Protein AF-A0A2M8CEQ3-F1 (afdb_monomer_lite)

Radius of gyration: 18.95 Å; chains: 1; bounding box: 57×25×44 Å

Sequence (125 aa):
MKGIMPNRKALFDIGIAGPFIGLILTIPVIIIGLKLSEVAVISEIKGPVIPLGSSILFSLIEKIMFGHLSEGQDVILHPVAYAGWVGLFVTALNLLPIGQLDGGHVIYSLFGKNSKIAYYITLGL

pLDDT: mean 89.49, std 10.18, range [39.81, 98.5]

Organism: NCBI:txid1805029

InterPro domains:
  IPR008915 Peptidase M50 [PF02163] (6-113)
  IPR044838 Probable metalloprotease EGY1-like [PTHR31412] (1-117)

Foldseek 3Di:
DPPDPDQLVRLQVQLVVVLVVLLVVLLVLLLVFQVVKDKDQQVPDDDDDDDDDADPVSVVSNCVVPNDDDPRIDIGTHVSNVVSRVSVVVSVVLLQCEDPRSVVSNLCSVPPPVSVVSHCVSVVD

Secondary structure (DSSP, 8-state):
-------HHHHHHHHHHHHHHHHHHHHHHHHHHHHT-EEEEGGG--S---PPPPPHHHHHHHHHHH-SPPTTEEEE--HHHHHHHHHHHHHHHHTSSSTTSHHHHHHHHHHGGGGHHHHHHHHT-

Structure (mmCIF, N/CA/C/O backbone):
data_AF-A0A2M8CEQ3-F1
#
_entry.id   AF-A0A2M8CEQ3-F1
#
loop_
_atom_site.group_PDB
_atom_site.id
_atom_site.type_symbol
_atom_site.label_atom_id
_atom_site.label_alt_id
_atom_site.label_comp_id
_atom_site.label_asym_id
_atom_site.label_entity_id
_atom_site.label_seq_id
_atom_site.pdbx_PDB_ins_code
_atom_site.Cartn_x
_atom_site.Cartn_y
_atom_site.Cartn_z
_atom_site.occupancy
_atom_site.B_iso_or_equiv
_atom_site.auth_seq_id
_atom_site.auth_comp_id
_atom_site.auth_asym_id
_atom_site.auth_atom_id
_atom_site.pdbx_PDB_model_num
ATOM 1 N N . MET A 1 1 ? -31.369 14.054 14.312 1.00 42.47 1 MET A N 1
ATOM 2 C CA . MET A 1 1 ? -31.514 12.591 14.141 1.00 42.47 1 MET A CA 1
ATOM 3 C C . MET A 1 1 ? -30.379 11.926 14.912 1.00 42.47 1 MET A C 1
ATOM 5 O O . MET A 1 1 ? -29.231 12.138 14.548 1.00 42.47 1 MET A O 1
ATOM 9 N N . LYS A 1 2 ? -30.653 11.231 16.028 1.00 39.81 2 LYS A N 1
ATOM 10 C CA . LYS A 1 2 ? -29.625 10.425 16.715 1.00 39.81 2 LYS A CA 1
ATOM 11 C C . LYS A 1 2 ? -29.322 9.244 15.798 1.00 39.81 2 LYS A C 1
ATOM 13 O O . LYS A 1 2 ? -30.133 8.328 15.718 1.00 39.81 2 LYS A O 1
ATOM 18 N N . GLY A 1 3 ? -28.226 9.325 15.044 1.00 49.78 3 GLY A N 1
ATOM 19 C CA . GLY A 1 3 ? -27.757 8.199 14.245 1.00 49.78 3 GLY A CA 1
ATOM 20 C C . GLY A 1 3 ? -27.625 6.986 15.157 1.00 49.78 3 GLY A C 1
ATOM 21 O O . GLY A 1 3 ? -27.076 7.099 16.254 1.00 49.78 3 GLY A O 1
ATOM 22 N N . ILE A 1 4 ? -28.202 5.862 14.740 1.00 58.03 4 ILE A N 1
ATOM 23 C CA . ILE A 1 4 ? -28.022 4.571 15.400 1.00 58.03 4 ILE A CA 1
ATOM 24 C C . ILE A 1 4 ? -26.511 4.403 15.569 1.00 58.03 4 ILE A C 1
ATOM 26 O O . ILE A 1 4 ? -25.797 4.415 14.570 1.00 58.03 4 ILE A O 1
ATOM 30 N N . MET A 1 5 ? -26.021 4.330 16.812 1.00 56.53 5 MET A N 1
ATOM 31 C CA . MET A 1 5 ? -24.615 4.017 17.077 1.00 56.53 5 MET A CA 1
ATOM 32 C C . MET A 1 5 ? -24.299 2.737 16.299 1.00 56.53 5 MET A C 1
ATOM 34 O O . MET A 1 5 ? -24.921 1.711 16.600 1.00 56.53 5 MET A O 1
ATOM 38 N N . PRO A 1 6 ? -23.424 2.779 15.276 1.00 62.78 6 PRO A N 1
ATOM 39 C CA . PRO A 1 6 ? -23.159 1.607 14.466 1.00 62.78 6 PRO A CA 1
ATOM 40 C C . PRO A 1 6 ? -22.690 0.489 15.391 1.00 62.78 6 PRO A C 1
ATOM 42 O O . PRO A 1 6 ? -21.798 0.687 16.220 1.00 62.78 6 PRO A O 1
ATOM 45 N N . ASN A 1 7 ? -23.330 -0.678 15.302 1.00 81.31 7 ASN A N 1
ATOM 46 C CA . ASN A 1 7 ? -22.883 -1.843 16.056 1.00 81.31 7 ASN A CA 1
ATOM 47 C C . ASN A 1 7 ? -21.412 -2.119 15.692 1.00 81.31 7 ASN A C 1
ATOM 49 O O . ASN A 1 7 ? -20.994 -1.851 14.567 1.00 81.31 7 ASN A O 1
ATOM 53 N N . ARG A 1 8 ? -20.620 -2.675 16.615 1.00 82.81 8 ARG A N 1
ATOM 54 C CA . ARG A 1 8 ? -19.183 -2.940 16.407 1.00 82.81 8 ARG A CA 1
ATOM 55 C C . ARG A 1 8 ? -18.918 -3.708 15.109 1.00 82.81 8 ARG A C 1
ATOM 57 O O . ARG A 1 8 ? -17.943 -3.420 14.433 1.00 82.81 8 ARG A O 1
ATOM 64 N N . LYS A 1 9 ? -19.832 -4.602 14.721 1.00 86.75 9 LYS A N 1
ATOM 65 C CA . LYS A 1 9 ? -19.792 -5.298 13.429 1.00 86.75 9 LYS A CA 1
ATOM 66 C C . LYS A 1 9 ? -19.813 -4.340 12.228 1.00 86.75 9 LYS A C 1
ATOM 68 O O . LYS A 1 9 ? -18.969 -4.452 11.358 1.00 86.75 9 LYS A O 1
ATOM 73 N N . ALA A 1 10 ? -20.709 -3.356 12.220 1.00 86.06 10 ALA A N 1
ATOM 74 C CA . ALA A 1 10 ? -20.778 -2.376 11.139 1.00 86.06 10 ALA A CA 1
ATOM 75 C C . ALA A 1 10 ? -19.513 -1.501 11.070 1.00 86.06 10 ALA A C 1
ATOM 77 O O . ALA A 1 10 ? -19.050 -1.187 9.981 1.00 86.06 10 ALA A O 1
ATOM 78 N N . LEU A 1 11 ? -18.923 -1.138 12.218 1.00 85.44 11 LEU A N 1
ATOM 79 C CA . LEU A 1 11 ? -17.646 -0.408 12.250 1.00 85.44 11 LEU A CA 1
ATOM 80 C C . LEU A 1 11 ? -16.494 -1.233 11.667 1.00 85.44 11 LEU A C 1
ATOM 82 O O . LEU A 1 11 ? -15.658 -0.687 10.954 1.00 85.44 11 LEU A O 1
ATOM 86 N N . PHE A 1 12 ? -16.465 -2.535 11.953 1.00 90.69 12 PHE A N 1
ATOM 87 C CA . PHE A 1 12 ? -15.493 -3.457 11.372 1.00 90.69 12 PHE A CA 1
ATOM 88 C C . PHE A 1 12 ? 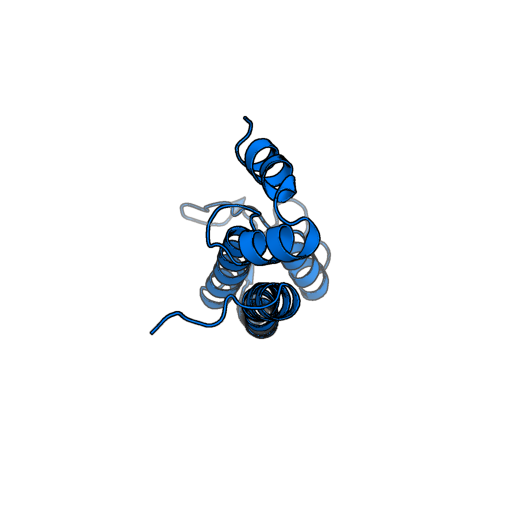-15.666 -3.570 9.854 1.00 90.69 12 PHE A C 1
ATOM 90 O O . PHE A 1 12 ? -14.698 -3.412 9.116 1.00 90.69 12 PHE A O 1
ATOM 97 N N . ASP A 1 13 ? -16.903 -3.783 9.395 1.00 90.25 13 ASP A N 1
ATOM 98 C CA . ASP A 1 13 ? -17.215 -3.957 7.974 1.00 90.25 13 ASP A CA 1
ATOM 99 C C . ASP A 1 13 ? -16.805 -2.716 7.164 1.00 90.25 13 ASP A C 1
ATOM 101 O O . ASP A 1 13 ? -16.138 -2.834 6.136 1.00 90.25 13 ASP A O 1
ATOM 105 N N . ILE A 1 14 ? -17.129 -1.517 7.662 1.00 87.56 14 ILE A N 1
ATOM 106 C CA . ILE A 1 14 ? -16.737 -0.247 7.032 1.00 87.56 14 ILE A CA 1
ATOM 107 C C . ILE A 1 14 ? -15.212 -0.069 7.071 1.00 87.56 14 ILE A C 1
ATOM 109 O O . ILE A 1 14 ? -14.617 0.274 6.052 1.00 87.56 14 ILE A O 1
ATOM 113 N N . GLY A 1 15 ? -14.577 -0.344 8.217 1.00 87.94 15 GLY A N 1
ATOM 114 C CA . GLY A 1 15 ? -13.132 -0.190 8.396 1.00 87.94 15 GLY A CA 1
ATOM 115 C C . GLY A 1 15 ? -12.283 -1.154 7.559 1.00 87.94 15 GLY A C 1
ATOM 116 O O . GLY A 1 15 ? -11.134 -0.853 7.266 1.00 87.94 15 GLY A O 1
ATOM 117 N N . ILE A 1 16 ? -12.811 -2.304 7.134 1.00 93.56 16 ILE A N 1
ATOM 118 C CA . ILE A 1 16 ? -12.081 -3.221 6.240 1.00 93.56 16 ILE A CA 1
ATOM 119 C C . ILE A 1 16 ? -12.404 -2.975 4.767 1.00 93.56 16 ILE A C 1
ATOM 121 O O . ILE A 1 16 ? -11.525 -3.145 3.920 1.00 93.56 16 ILE A O 1
ATOM 125 N N . ALA A 1 17 ? -13.631 -2.565 4.438 1.00 93.69 17 ALA A N 1
ATOM 126 C CA . ALA A 1 17 ? -14.058 -2.406 3.051 1.00 93.69 17 ALA A CA 1
ATOM 127 C C . ALA A 1 17 ? -13.169 -1.430 2.262 1.00 93.69 17 ALA A C 1
ATOM 129 O O . ALA A 1 17 ? -12.775 -1.748 1.139 1.00 93.69 17 ALA A O 1
ATOM 130 N N . GLY A 1 18 ? -12.814 -0.284 2.852 1.00 90.12 18 GLY A N 1
ATOM 131 C CA . GLY A 1 18 ? -11.959 0.725 2.216 1.00 90.12 18 GLY A CA 1
ATOM 132 C C . GLY A 1 18 ? -10.592 0.165 1.797 1.00 90.12 18 GLY A C 1
ATOM 133 O O . GLY A 1 18 ? -10.309 0.098 0.596 1.00 90.12 18 GLY A O 1
ATOM 134 N N . PRO A 1 19 ? -9.764 -0.309 2.748 1.00 94.62 19 PRO A N 1
ATOM 135 C CA . PRO A 1 19 ? -8.451 -0.873 2.448 1.00 94.62 19 PRO A CA 1
ATOM 136 C C . PRO A 1 19 ? -8.513 -2.085 1.517 1.00 94.62 19 PRO A C 1
ATOM 138 O O . PRO A 1 19 ? -7.662 -2.242 0.643 1.00 94.62 19 PRO A O 1
ATOM 141 N N . PHE A 1 20 ? -9.536 -2.930 1.659 1.00 95.50 20 PHE A N 1
ATOM 142 C CA . PHE A 1 20 ? -9.694 -4.117 0.825 1.00 95.50 20 PHE A CA 1
ATOM 143 C C . PHE A 1 20 ? -9.963 -3.766 -0.644 1.00 95.50 20 PHE A C 1
ATOM 145 O O . PHE A 1 20 ? -9.288 -4.280 -1.536 1.00 95.50 20 PHE A O 1
ATOM 152 N N . ILE A 1 21 ? -10.901 -2.849 -0.903 1.00 95.50 21 ILE A N 1
ATOM 153 C CA . ILE A 1 21 ? -11.177 -2.357 -2.261 1.00 95.50 21 ILE A CA 1
ATOM 154 C C . ILE A 1 21 ? -9.945 -1.635 -2.819 1.00 95.50 21 ILE A C 1
ATOM 156 O O . ILE A 1 21 ? -9.573 -1.860 -3.972 1.00 95.50 21 ILE A O 1
ATOM 160 N N . GLY A 1 22 ? -9.275 -0.827 -1.991 1.00 94.00 22 GLY A N 1
ATOM 161 C CA . GLY A 1 22 ? -8.025 -0.157 -2.345 1.00 94.00 22 GLY A CA 1
ATOM 162 C C . GLY A 1 22 ? -6.959 -1.139 -2.832 1.00 94.00 22 GLY A C 1
ATOM 163 O O . GLY A 1 22 ? -6.396 -0.941 -3.908 1.00 94.00 22 GLY A O 1
ATOM 164 N N . LEU A 1 23 ? -6.734 -2.240 -2.108 1.00 95.50 23 LEU A N 1
ATOM 165 C CA . LEU A 1 23 ? -5.786 -3.285 -2.510 1.00 95.50 23 LEU A CA 1
ATOM 166 C C . LEU A 1 23 ? -6.192 -3.980 -3.813 1.00 95.50 23 LEU A C 1
ATOM 168 O O . LEU A 1 23 ? -5.345 -4.148 -4.691 1.00 95.50 23 LEU A O 1
ATOM 172 N N . ILE A 1 24 ? -7.470 -4.344 -3.965 1.00 97.31 24 ILE A N 1
ATOM 173 C CA . ILE A 1 24 ? -7.978 -5.004 -5.179 1.00 97.31 24 ILE A CA 1
ATOM 174 C C . ILE A 1 24 ? -7.723 -4.157 -6.423 1.00 97.31 24 ILE A C 1
ATOM 176 O O . ILE A 1 24 ? -7.364 -4.704 -7.461 1.00 97.31 24 ILE A O 1
ATOM 180 N N . LEU A 1 25 ? -7.894 -2.838 -6.332 1.00 96.69 25 LEU A N 1
ATOM 181 C CA . LEU A 1 25 ? -7.650 -1.930 -7.454 1.00 96.69 25 LEU A CA 1
ATOM 182 C C . LEU A 1 25 ? -6.160 -1.640 -7.648 1.00 96.69 25 LEU A C 1
ATOM 184 O O . LEU A 1 25 ? -5.687 -1.532 -8.778 1.00 96.69 25 LEU A O 1
ATOM 188 N N . THR A 1 26 ? -5.407 -1.550 -6.555 1.00 97.19 26 THR A N 1
ATOM 189 C CA . THR A 1 26 ? -3.984 -1.208 -6.591 1.00 97.19 26 THR A CA 1
ATOM 190 C C . THR A 1 26 ? -3.136 -2.324 -7.199 1.00 97.19 26 THR A C 1
ATOM 192 O O . THR A 1 26 ? -2.219 -2.037 -7.965 1.00 97.19 26 THR A O 1
ATOM 195 N N . ILE A 1 27 ? -3.441 -3.595 -6.921 1.00 97.88 27 ILE A N 1
ATOM 196 C CA . ILE A 1 27 ? -2.653 -4.732 -7.425 1.00 97.88 27 ILE A CA 1
ATOM 197 C C . ILE A 1 27 ? -2.593 -4.758 -8.969 1.00 97.88 27 ILE A C 1
ATOM 199 O O . ILE A 1 27 ? -1.485 -4.778 -9.509 1.00 97.88 27 ILE A O 1
ATOM 203 N N . PRO A 1 28 ? -3.715 -4.696 -9.716 1.00 98.12 28 PRO A N 1
ATOM 204 C CA . PRO A 1 28 ? -3.687 -4.593 -11.173 1.00 98.12 28 PRO A CA 1
ATOM 205 C C . PRO A 1 28 ? -2.932 -3.365 -11.681 1.00 98.12 28 PRO A C 1
ATOM 207 O O . PRO A 1 28 ? -2.197 -3.476 -12.658 1.00 98.12 28 PRO A O 1
ATOM 210 N N . VAL A 1 29 ? -3.073 -2.212 -11.017 1.00 98.38 29 VAL A N 1
ATOM 211 C CA . VAL A 1 29 ? -2.362 -0.978 -11.391 1.00 98.38 29 VAL A CA 1
ATO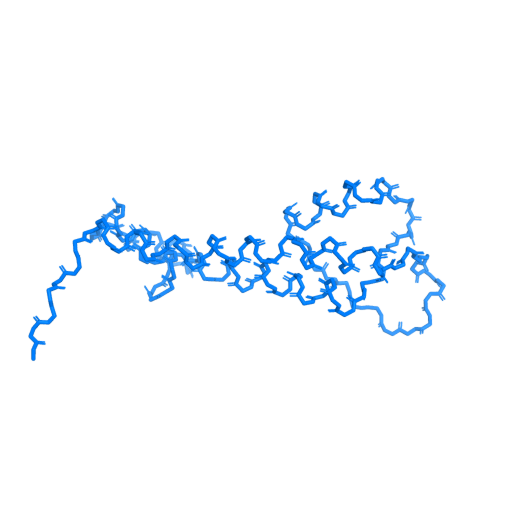M 212 C C . VAL A 1 29 ? -0.852 -1.159 -11.256 1.00 98.38 29 VAL A C 1
ATOM 214 O O . VAL A 1 29 ? -0.121 -0.790 -12.171 1.00 98.38 29 VAL A O 1
ATOM 217 N N . ILE A 1 30 ? -0.382 -1.791 -10.177 1.00 98.12 30 ILE A N 1
ATOM 218 C CA . ILE A 1 30 ? 1.036 -2.133 -10.006 1.00 98.12 30 ILE A CA 1
ATOM 219 C C . ILE A 1 30 ? 1.488 -3.075 -11.115 1.00 98.12 30 ILE A C 1
ATOM 221 O O . ILE A 1 30 ? 2.497 -2.805 -11.750 1.00 98.12 30 ILE A O 1
ATOM 225 N N . ILE A 1 31 ? 0.746 -4.151 -11.390 1.00 98.38 31 ILE A N 1
ATOM 226 C CA . ILE A 1 31 ? 1.131 -5.129 -12.418 1.00 98.38 31 ILE A CA 1
ATOM 227 C C . ILE A 1 31 ? 1.227 -4.463 -13.795 1.00 98.38 31 ILE A C 1
ATOM 229 O O . ILE A 1 31 ? 2.209 -4.660 -14.507 1.00 98.38 31 ILE A O 1
ATOM 233 N N . ILE A 1 32 ? 0.226 -3.668 -14.179 1.00 98.50 32 ILE A N 1
ATOM 234 C CA . ILE A 1 32 ? 0.228 -2.936 -15.452 1.00 98.50 32 ILE A CA 1
ATOM 235 C C . ILE A 1 32 ? 1.379 -1.934 -15.475 1.00 98.50 32 ILE A C 1
ATOM 237 O O . ILE A 1 32 ? 2.109 -1.866 -16.456 1.00 98.50 32 ILE A O 1
ATOM 241 N N . GLY A 1 33 ? 1.566 -1.187 -14.390 1.00 98.00 33 GLY A N 1
ATOM 242 C CA . GLY A 1 33 ? 2.638 -0.217 -14.266 1.00 98.00 33 GLY A CA 1
ATOM 243 C C . GLY A 1 33 ? 4.013 -0.850 -14.413 1.00 98.00 33 GLY A C 1
ATOM 244 O O . GLY A 1 33 ? 4.809 -0.363 -15.201 1.00 98.00 33 GLY A O 1
ATOM 245 N N . LEU A 1 34 ? 4.272 -1.949 -13.707 1.00 97.56 34 LEU A N 1
ATOM 246 C CA . LEU A 1 34 ? 5.542 -2.662 -13.772 1.00 97.56 34 LEU A CA 1
ATOM 247 C C . LEU A 1 34 ? 5.776 -3.273 -15.157 1.00 97.56 34 LEU A C 1
ATOM 249 O O . LEU A 1 34 ? 6.906 -3.279 -15.614 1.00 97.56 34 LEU A O 1
ATOM 253 N N . LYS A 1 35 ? 4.735 -3.717 -15.876 1.00 97.62 35 LYS A N 1
ATOM 254 C CA . LYS A 1 35 ? 4.884 -4.163 -17.276 1.00 97.62 35 LYS A CA 1
ATOM 255 C C . LYS A 1 35 ? 5.327 -3.042 -18.220 1.00 97.62 35 LYS A C 1
ATOM 257 O O . LYS A 1 35 ? 5.870 -3.338 -19.277 1.00 97.62 35 LYS A O 1
ATOM 262 N N . LEU A 1 36 ? 5.040 -1.791 -17.864 1.00 97.62 36 LEU A N 1
ATOM 263 C CA . LEU A 1 36 ? 5.444 -0.595 -18.604 1.00 97.62 36 LEU A CA 1
ATOM 264 C C . LEU A 1 36 ? 6.759 0.005 -18.080 1.00 97.62 36 LEU A C 1
ATOM 266 O O . LEU A 1 36 ? 7.247 0.973 -18.656 1.00 97.62 36 LEU A O 1
ATOM 270 N N . SER A 1 37 ? 7.287 -0.517 -16.973 1.00 95.94 37 SER A N 1
ATOM 271 C CA . SER A 1 37 ? 8.554 -0.089 -16.386 1.00 95.94 37 SER A CA 1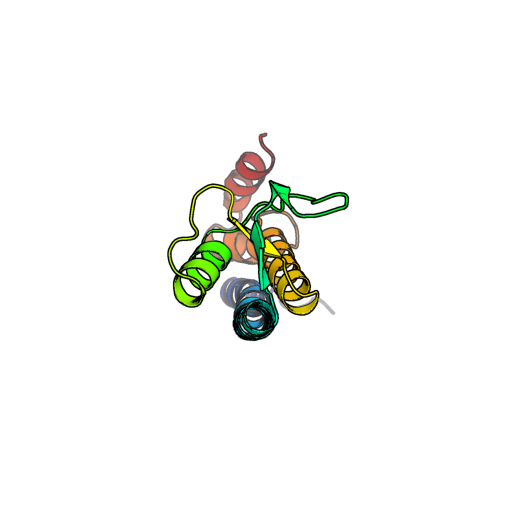
ATOM 272 C C . SER A 1 37 ? 9.735 -0.764 -17.077 1.00 95.94 37 SER A C 1
ATOM 274 O O . SER A 1 37 ? 9.602 -1.834 -17.672 1.00 95.94 37 SER A O 1
ATOM 276 N N . GLU A 1 38 ? 10.913 -0.167 -16.932 1.00 92.69 38 GLU A N 1
ATOM 277 C CA . GLU A 1 38 ? 12.151 -0.660 -17.534 1.00 92.69 38 GLU A CA 1
ATOM 278 C C . GLU A 1 38 ? 13.183 -0.978 -16.453 1.00 92.69 38 GLU A C 1
ATOM 280 O O . GLU A 1 38 ? 13.273 -0.281 -15.445 1.00 92.69 38 GLU A O 1
ATOM 285 N N . VAL A 1 39 ? 13.978 -2.027 -16.657 1.00 93.06 39 VAL A N 1
ATOM 286 C CA . VAL A 1 39 ? 15.124 -2.330 -15.790 1.00 93.06 39 VAL A CA 1
ATOM 287 C C . VAL A 1 39 ? 16.336 -1.591 -16.339 1.00 93.06 39 VAL A C 1
ATOM 289 O O . VAL A 1 39 ? 16.704 -1.791 -17.497 1.00 93.06 39 VAL A O 1
ATOM 292 N N . ALA A 1 40 ? 16.971 -0.765 -15.511 1.00 91.12 40 ALA A N 1
ATOM 293 C CA . ALA A 1 40 ? 18.140 0.016 -15.895 1.00 91.12 40 ALA A CA 1
ATOM 294 C C . ALA A 1 40 ? 19.299 -0.191 -14.917 1.00 91.12 40 ALA A C 1
ATOM 296 O O . ALA A 1 40 ? 19.108 -0.524 -13.748 1.00 91.12 40 ALA A O 1
ATOM 297 N N . VAL A 1 41 ? 20.520 0.033 -15.402 1.00 90.56 41 VAL A N 1
ATOM 298 C CA . VAL A 1 41 ? 21.717 0.072 -14.558 1.00 90.56 41 VAL A CA 1
ATOM 299 C C . VAL A 1 41 ? 21.806 1.457 -13.921 1.00 90.56 41 VAL A C 1
ATOM 301 O O . VAL A 1 41 ? 21.908 2.460 -14.626 1.00 90.56 41 VAL A O 1
ATOM 304 N N . ILE A 1 42 ? 21.793 1.525 -12.590 1.00 85.12 42 ILE A N 1
ATOM 305 C CA . ILE A 1 42 ? 21.690 2.777 -11.823 1.00 85.12 42 ILE A CA 1
ATOM 306 C C . ILE A 1 42 ? 22.812 3.760 -12.195 1.00 85.12 42 ILE A C 1
ATOM 308 O O . ILE A 1 42 ? 22.572 4.960 -12.315 1.00 85.12 42 ILE A O 1
ATOM 312 N N . SER A 1 43 ? 24.030 3.261 -12.430 1.00 84.62 43 SER A N 1
ATOM 313 C CA . SER A 1 43 ? 25.199 4.084 -12.775 1.00 84.62 43 SER A CA 1
ATOM 314 C C . SER A 1 43 ? 25.118 4.759 -14.146 1.00 84.62 43 SER A C 1
ATOM 316 O O . SER A 1 43 ? 25.855 5.711 -14.397 1.00 84.62 43 SER A O 1
ATOM 318 N N . GLU A 1 44 ? 24.259 4.275 -15.044 1.00 85.69 44 GLU A N 1
ATOM 319 C CA . GLU A 1 44 ? 24.113 4.811 -16.403 1.00 85.69 44 GLU A CA 1
ATOM 320 C C . GLU A 1 44 ? 23.005 5.871 -16.504 1.00 85.69 44 GLU A C 1
ATOM 322 O O . GLU A 1 44 ? 22.901 6.579 -17.511 1.00 85.69 44 GLU A O 1
ATOM 327 N N . ILE A 1 45 ? 22.193 6.025 -15.453 1.00 82.88 45 ILE A N 1
ATOM 328 C CA . ILE A 1 45 ? 21.061 6.947 -15.443 1.00 82.88 45 ILE A CA 1
ATOM 329 C C . ILE A 1 45 ? 21.566 8.379 -15.284 1.00 82.88 45 ILE A C 1
ATOM 331 O O . ILE A 1 45 ? 22.111 8.780 -14.256 1.00 82.88 45 ILE A O 1
ATOM 335 N N . LYS A 1 46 ? 21.338 9.189 -16.317 1.00 78.31 46 LYS A N 1
ATOM 336 C CA . LYS A 1 46 ? 21.634 10.623 -16.293 1.00 78.31 46 LYS A CA 1
ATOM 337 C C . LYS A 1 46 ? 20.452 11.381 -15.695 1.00 78.31 46 LYS A C 1
ATOM 339 O O . LYS A 1 46 ? 19.500 11.700 -16.399 1.00 78.31 46 LYS A O 1
ATOM 344 N N . GLY A 1 47 ? 20.524 11.690 -14.404 1.00 79.44 47 GLY A N 1
ATOM 345 C CA . GLY A 1 47 ? 19.532 12.518 -13.716 1.00 79.44 47 GLY A CA 1
ATOM 346 C C . GLY A 1 47 ? 19.394 12.173 -12.233 1.00 79.44 47 GLY A C 1
ATOM 347 O O . GLY A 1 47 ? 20.005 11.213 -11.765 1.00 79.44 47 GLY A O 1
ATOM 348 N N . PRO A 1 48 ? 18.610 12.954 -11.474 1.00 75.06 48 PRO A N 1
ATOM 349 C CA . PRO A 1 48 ? 18.299 12.621 -10.093 1.00 75.06 48 PRO A CA 1
ATOM 350 C C . PRO A 1 48 ? 17.423 11.363 -10.047 1.00 75.06 48 PRO A C 1
ATOM 352 O O . PRO A 1 48 ? 16.280 11.375 -10.499 1.00 75.06 48 PRO A O 1
ATOM 355 N N . VAL A 1 49 ? 17.960 10.287 -9.477 1.00 75.56 49 VAL A N 1
ATOM 356 C CA . VAL A 1 49 ? 17.199 9.081 -9.135 1.00 75.56 49 VAL A CA 1
ATOM 357 C C . VAL A 1 49 ? 16.772 9.205 -7.681 1.00 75.56 49 VAL A C 1
ATOM 359 O O . VAL A 1 49 ? 17.610 9.382 -6.797 1.00 75.56 49 VAL A O 1
ATOM 362 N N . ILE A 1 50 ? 15.465 9.142 -7.432 1.00 81.19 50 ILE A N 1
ATOM 363 C CA . ILE A 1 50 ? 14.920 9.149 -6.075 1.00 81.19 50 ILE A CA 1
ATOM 364 C C . ILE A 1 50 ? 14.638 7.696 -5.696 1.00 81.19 50 ILE A C 1
ATOM 366 O O . ILE A 1 50 ? 13.700 7.115 -6.246 1.00 81.19 50 ILE A O 1
ATOM 370 N N . PRO A 1 51 ? 15.416 7.100 -4.776 1.00 81.00 51 PRO A N 1
ATOM 371 C CA . PRO A 1 51 ? 15.112 5.767 -4.289 1.00 81.00 51 PRO A CA 1
ATOM 372 C C . PRO A 1 51 ? 13.797 5.815 -3.510 1.00 81.00 51 PRO A C 1
ATOM 374 O O . PRO A 1 51 ? 13.619 6.633 -2.603 1.00 81.00 51 PRO A O 1
ATOM 377 N N . LEU A 1 52 ? 12.865 4.938 -3.868 1.00 82.62 52 LEU A N 1
ATOM 378 C CA . LEU A 1 52 ? 11.596 4.790 -3.166 1.00 82.62 52 LEU A CA 1
ATOM 379 C C . LEU A 1 52 ? 11.687 3.594 -2.226 1.00 82.62 52 LEU A C 1
ATOM 381 O O . LEU A 1 52 ? 12.123 2.514 -2.615 1.00 82.62 52 LEU A O 1
ATOM 385 N N . GLY A 1 53 ? 11.241 3.771 -0.983 1.00 85.81 53 GLY A N 1
ATOM 386 C CA . GLY A 1 53 ? 11.038 2.629 -0.096 1.00 85.81 53 GLY A CA 1
ATOM 387 C C . GLY A 1 53 ? 9.941 1.731 -0.664 1.00 85.81 53 GLY A C 1
ATOM 388 O O . GLY A 1 53 ? 8.907 2.230 -1.098 1.00 85.81 53 GLY A O 1
ATOM 389 N N . SER A 1 54 ? 10.129 0.415 -0.662 1.00 88.31 54 SER A N 1
ATOM 390 C CA . SER A 1 54 ? 9.120 -0.538 -1.130 1.00 88.31 54 SER A CA 1
ATOM 391 C C . SER A 1 54 ? 8.391 -1.195 0.044 1.00 88.31 54 SER A C 1
ATOM 393 O O . SER A 1 54 ? 8.945 -1.408 1.122 1.00 88.31 54 SER A O 1
ATOM 395 N N . SER A 1 55 ? 7.101 -1.480 -0.146 1.00 94.38 55 SER A N 1
ATOM 396 C CA . SER A 1 55 ? 6.348 -2.324 0.785 1.00 94.38 55 SER A CA 1
ATOM 397 C C . SER A 1 55 ? 6.576 -3.792 0.444 1.00 94.38 55 SER A C 1
ATOM 399 O O . SER A 1 55 ? 6.821 -4.119 -0.713 1.00 94.38 55 SER A O 1
ATOM 401 N N . ILE A 1 56 ? 6.393 -4.691 1.416 1.00 95.75 56 ILE A N 1
ATOM 402 C CA . ILE A 1 56 ? 6.539 -6.142 1.202 1.00 95.75 56 ILE A CA 1
ATOM 403 C C . ILE A 1 56 ? 5.694 -6.621 0.011 1.00 95.75 56 ILE A C 1
ATOM 405 O O . ILE A 1 56 ? 6.169 -7.407 -0.805 1.00 95.75 56 ILE A O 1
ATOM 409 N N . LEU A 1 57 ? 4.455 -6.132 -0.111 1.00 96.38 57 LEU A N 1
ATOM 410 C CA . LEU A 1 57 ? 3.572 -6.499 -1.218 1.00 96.38 57 LEU A CA 1
ATOM 411 C C . LEU A 1 57 ? 4.107 -5.997 -2.564 1.00 96.38 57 LEU A C 1
ATOM 413 O O . LEU A 1 57 ? 4.106 -6.753 -3.531 1.00 96.38 57 LEU A O 1
ATOM 417 N N . PHE A 1 58 ? 4.584 -4.751 -2.624 1.00 96.62 58 PHE A N 1
ATOM 418 C CA . PHE A 1 58 ? 5.180 -4.205 -3.842 1.00 96.62 58 PHE A CA 1
ATOM 419 C C . PHE A 1 58 ? 6.419 -5.009 -4.251 1.00 96.62 58 PHE A C 1
ATOM 421 O O . PHE A 1 58 ? 6.466 -5.505 -5.373 1.00 96.62 58 PHE A O 1
ATOM 428 N N . SER A 1 59 ? 7.358 -5.229 -3.322 1.00 94.94 59 SER A N 1
ATOM 429 C CA . SER A 1 59 ? 8.589 -5.989 -3.572 1.00 94.94 59 SER A CA 1
ATOM 430 C C . SER A 1 59 ? 8.303 -7.429 -3.999 1.00 94.94 59 SER A C 1
ATOM 432 O O . SER A 1 59 ? 9.025 -7.986 -4.819 1.00 94.94 59 SER A O 1
ATOM 434 N N . LEU A 1 60 ? 7.247 -8.052 -3.464 1.00 96.62 60 LEU A N 1
ATOM 435 C CA . LEU A 1 60 ? 6.831 -9.392 -3.873 1.00 96.62 60 LEU A CA 1
ATOM 436 C C . LEU A 1 60 ? 6.334 -9.401 -5.323 1.00 96.62 60 LEU A C 1
ATOM 438 O O . LEU A 1 60 ? 6.757 -10.254 -6.098 1.00 96.62 60 LEU A O 1
ATOM 442 N N . ILE A 1 61 ? 5.460 -8.462 -5.699 1.00 97.12 61 ILE A N 1
ATOM 443 C CA . ILE A 1 61 ? 4.945 -8.366 -7.074 1.00 97.12 61 ILE A CA 1
ATOM 444 C C . ILE A 1 61 ? 6.093 -8.070 -8.045 1.00 97.12 61 ILE A C 1
ATOM 446 O O . ILE A 1 61 ? 6.209 -8.729 -9.074 1.00 97.12 61 ILE A O 1
ATOM 450 N N . GLU A 1 62 ? 6.966 -7.128 -7.696 1.00 95.75 62 GLU A N 1
ATOM 451 C CA . GLU A 1 62 ? 8.155 -6.779 -8.472 1.00 95.75 62 GLU A CA 1
ATOM 452 C C . GLU A 1 62 ? 9.080 -7.986 -8.668 1.00 95.75 62 GLU A C 1
ATOM 454 O O . GLU A 1 62 ? 9.432 -8.314 -9.800 1.00 95.75 62 GLU A O 1
ATOM 459 N N . LYS A 1 63 ? 9.381 -8.725 -7.594 1.00 95.06 63 LYS A N 1
ATOM 460 C CA . LYS A 1 63 ? 10.192 -9.946 -7.651 1.00 95.06 63 LYS A CA 1
ATOM 461 C C . LYS A 1 63 ? 9.544 -11.051 -8.486 1.00 95.06 63 LYS A C 1
ATOM 463 O O . LYS A 1 63 ? 10.247 -11.785 -9.171 1.00 95.06 63 LYS A O 1
ATOM 468 N N . ILE A 1 64 ? 8.220 -11.196 -8.439 1.00 96.88 64 ILE A N 1
ATOM 469 C CA . ILE A 1 64 ? 7.497 -12.154 -9.290 1.00 96.88 64 ILE A CA 1
ATOM 470 C C . ILE A 1 64 ? 7.610 -11.757 -10.769 1.00 96.88 64 ILE A C 1
ATOM 472 O O . ILE A 1 64 ? 7.718 -12.628 -11.627 1.00 96.88 64 ILE A O 1
ATOM 476 N N . MET A 1 65 ? 7.586 -10.456 -11.064 1.00 96.19 65 MET A N 1
ATOM 477 C CA . MET A 1 65 ? 7.609 -9.922 -12.426 1.00 96.19 65 MET A CA 1
ATOM 478 C C . MET A 1 65 ? 9.004 -9.935 -13.061 1.00 96.19 65 MET A C 1
ATOM 480 O O . MET A 1 65 ? 9.142 -10.331 -14.215 1.00 96.19 65 MET A O 1
ATOM 484 N N . PHE A 1 66 ? 10.023 -9.491 -12.323 1.00 94.56 66 PHE A N 1
ATOM 485 C CA . PHE A 1 66 ? 11.381 -9.271 -12.835 1.00 94.56 66 PHE A CA 1
ATOM 486 C C . PHE A 1 66 ? 12.409 -10.281 -12.315 1.00 94.56 66 PHE A C 1
ATOM 488 O O . PHE A 1 66 ? 13.526 -10.344 -12.822 1.00 94.56 66 PHE A O 1
ATOM 495 N N . GLY A 1 67 ? 12.049 -11.102 -11.328 1.00 92.25 67 GLY A N 1
ATOM 496 C CA . GLY A 1 67 ? 12.969 -12.045 -10.706 1.00 92.25 67 GLY A CA 1
ATOM 497 C C . GLY A 1 67 ? 13.974 -11.356 -9.783 1.00 92.25 67 GLY A C 1
ATOM 498 O O . GLY A 1 67 ? 13.636 -10.440 -9.036 1.00 92.25 67 GLY A O 1
ATOM 499 N N . HIS A 1 68 ? 15.211 -11.852 -9.790 1.00 89.94 68 HIS A N 1
ATOM 500 C CA . HIS A 1 68 ? 16.319 -11.231 -9.067 1.00 89.94 68 HIS A CA 1
ATOM 501 C C . HIS A 1 68 ? 17.067 -10.308 -10.028 1.00 89.94 68 HIS A C 1
ATOM 503 O O . HIS A 1 68 ? 17.609 -10.779 -11.027 1.00 89.94 68 HIS A O 1
ATOM 509 N N . LEU A 1 69 ? 17.091 -9.014 -9.719 1.00 88.94 69 LEU A N 1
ATOM 510 C CA . LEU A 1 69 ? 17.906 -8.041 -10.440 1.00 88.94 69 LEU A CA 1
ATOM 511 C C . LEU A 1 69 ? 19.379 -8.204 -10.048 1.00 88.94 69 LEU A C 1
ATOM 513 O O . LEU A 1 69 ? 19.686 -8.543 -8.902 1.00 88.94 69 LEU A O 1
ATOM 517 N N . SER A 1 70 ? 20.285 -7.991 -11.003 1.00 89.94 70 SER A N 1
ATOM 518 C CA . SER A 1 70 ? 21.727 -8.046 -10.735 1.00 89.94 70 SER A CA 1
ATOM 519 C C . SER A 1 70 ? 22.165 -6.848 -9.892 1.00 89.94 70 SER A C 1
ATOM 521 O O . SER A 1 70 ? 21.485 -5.821 -9.853 1.00 89.94 70 SER A O 1
ATOM 523 N N . GLU A 1 71 ? 23.327 -6.946 -9.244 1.00 85.38 71 GLU A N 1
ATOM 524 C CA . GLU A 1 71 ? 23.888 -5.812 -8.507 1.00 85.38 71 GLU A CA 1
ATOM 525 C C . GLU A 1 71 ? 24.027 -4.577 -9.411 1.00 85.38 71 GLU A C 1
ATOM 527 O O . GLU A 1 71 ? 24.550 -4.651 -10.523 1.00 85.38 71 GLU A O 1
ATOM 532 N N . GLY A 1 72 ? 23.526 -3.437 -8.932 1.00 86.50 72 GLY A N 1
ATOM 533 C CA . GLY A 1 72 ? 23.536 -2.175 -9.671 1.00 86.50 72 GLY A CA 1
ATOM 534 C C . GLY A 1 72 ? 22.400 -2.001 -10.685 1.00 86.50 72 GLY A C 1
ATOM 535 O O . GLY A 1 72 ? 22.364 -0.962 -11.343 1.00 86.50 72 GLY A O 1
ATOM 536 N N . GLN A 1 73 ? 21.476 -2.959 -10.807 1.00 90.50 73 GLN A N 1
ATOM 537 C CA . GLN A 1 73 ? 20.237 -2.803 -11.574 1.00 90.50 73 GLN A CA 1
ATOM 538 C C . GLN A 1 73 ? 19.059 -2.445 -10.665 1.00 90.50 73 GLN A C 1
ATOM 540 O O . GLN A 1 73 ? 18.954 -2.955 -9.552 1.00 90.50 73 GLN A O 1
ATOM 545 N N . ASP A 1 74 ? 18.159 -1.606 -11.169 1.00 91.00 74 ASP A N 1
ATOM 546 C CA . ASP A 1 74 ? 16.900 -1.261 -10.507 1.00 91.00 74 ASP A CA 1
ATOM 547 C C . ASP A 1 74 ? 15.781 -1.061 -11.541 1.00 91.00 74 ASP A C 1
ATOM 549 O O . ASP A 1 74 ? 16.039 -0.886 -12.740 1.00 91.00 74 ASP A O 1
ATOM 553 N N . VAL A 1 75 ? 14.531 -1.093 -11.084 1.00 92.12 75 VAL A N 1
ATOM 554 C CA . VAL A 1 75 ? 13.359 -0.841 -11.923 1.00 92.12 75 VAL A CA 1
ATOM 555 C C . VAL A 1 75 ? 13.058 0.654 -11.958 1.00 92.12 75 VAL A C 1
ATOM 557 O O . VAL A 1 75 ? 12.665 1.271 -10.968 1.00 92.12 75 VAL A O 1
ATOM 560 N N . ILE A 1 76 ? 13.136 1.237 -13.148 1.00 92.19 76 ILE A N 1
ATOM 561 C CA . ILE A 1 76 ? 12.671 2.594 -13.409 1.00 92.19 76 ILE A CA 1
ATOM 562 C C . ILE A 1 76 ? 11.165 2.556 -13.589 1.00 92.19 76 ILE A C 1
ATOM 564 O O . ILE A 1 76 ? 10.633 2.123 -14.614 1.00 92.19 76 ILE A O 1
ATOM 568 N N . LEU A 1 77 ? 10.475 2.981 -12.533 1.00 93.62 77 LEU A N 1
ATOM 569 C CA . LEU A 1 77 ? 9.028 2.902 -12.457 1.00 93.62 77 LEU A CA 1
ATOM 570 C C . LEU A 1 77 ? 8.358 3.807 -13.490 1.00 93.62 77 LEU A C 1
ATOM 572 O O . LEU A 1 77 ? 8.513 5.029 -13.477 1.00 93.62 77 LEU A O 1
ATOM 576 N N . HIS A 1 78 ? 7.499 3.210 -14.313 1.00 95.50 78 HIS A N 1
ATOM 577 C CA . HIS A 1 78 ? 6.524 3.958 -15.089 1.00 95.50 78 HIS A CA 1
ATOM 578 C C . HIS A 1 78 ? 5.569 4.721 -14.142 1.00 95.50 78 HIS A C 1
ATOM 580 O O . HIS A 1 78 ? 5.222 4.195 -13.077 1.00 95.50 78 HIS A O 1
ATOM 586 N N . PRO A 1 79 ? 5.044 5.909 -14.509 1.00 95.81 79 PRO A N 1
ATOM 587 C CA . PRO A 1 79 ? 4.124 6.678 -13.657 1.00 95.81 79 PRO A CA 1
ATOM 588 C C . PRO A 1 79 ? 2.905 5.892 -13.150 1.00 95.81 79 PRO A C 1
ATOM 59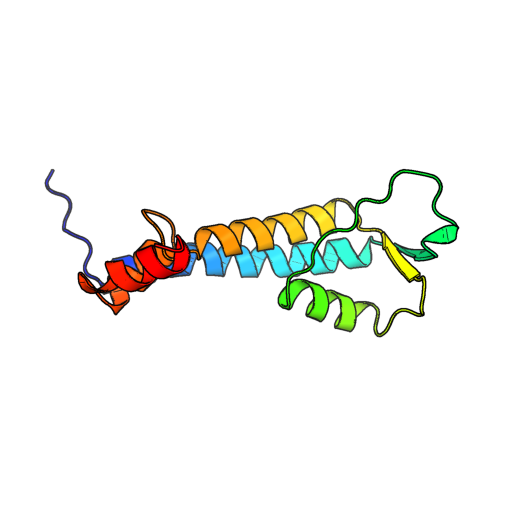0 O O . PRO A 1 79 ? 2.401 6.141 -12.059 1.00 95.81 79 PRO A O 1
ATOM 593 N N . VAL A 1 80 ? 2.453 4.896 -13.916 1.00 98.06 80 VAL A N 1
ATOM 594 C CA . VAL A 1 80 ? 1.374 3.981 -13.505 1.00 98.06 80 VAL A CA 1
ATOM 595 C C . VAL A 1 80 ? 1.810 3.076 -12.342 1.00 98.06 80 VAL A C 1
ATOM 597 O O . VAL A 1 80 ? 1.040 2.881 -11.404 1.00 98.06 80 VAL A O 1
ATOM 600 N N . ALA A 1 81 ? 3.048 2.568 -12.351 1.00 96.81 81 ALA A N 1
ATOM 601 C CA . ALA A 1 81 ? 3.589 1.790 -11.233 1.00 96.81 81 ALA A CA 1
ATOM 602 C C . ALA A 1 81 ? 3.743 2.667 -9.988 1.00 96.81 81 ALA A C 1
ATOM 604 O O . ALA A 1 81 ? 3.400 2.239 -8.888 1.00 96.81 81 ALA A O 1
ATOM 605 N N . TYR A 1 82 ? 4.184 3.916 -10.176 1.00 95.38 82 TYR A N 1
ATOM 606 C CA . TYR A 1 82 ? 4.265 4.901 -9.101 1.00 95.38 82 TYR A CA 1
ATOM 607 C C . TYR A 1 82 ? 2.888 5.186 -8.484 1.00 95.38 82 TYR A C 1
ATOM 609 O O . TYR A 1 82 ? 2.749 5.188 -7.265 1.00 95.38 82 TYR A O 1
ATOM 617 N N . ALA A 1 83 ? 1.839 5.334 -9.300 1.00 96.88 83 ALA A N 1
ATOM 618 C CA . ALA A 1 83 ? 0.470 5.479 -8.805 1.00 96.88 83 ALA A CA 1
ATOM 619 C C . ALA A 1 83 ? 0.017 4.257 -7.983 1.00 96.88 83 ALA A C 1
ATOM 621 O O . ALA A 1 83 ? -0.600 4.413 -6.930 1.00 96.88 83 ALA A O 1
ATOM 622 N N . GLY A 1 84 ? 0.372 3.045 -8.421 1.00 97.38 84 GLY A N 1
ATOM 623 C CA . GLY A 1 84 ? 0.134 1.822 -7.655 1.00 97.38 84 GLY A CA 1
ATOM 624 C C . GLY A 1 84 ? 0.883 1.804 -6.316 1.00 97.38 84 GLY A C 1
ATOM 625 O O . GLY A 1 84 ? 0.308 1.478 -5.279 1.00 97.38 84 GLY A O 1
ATOM 626 N N . TRP A 1 85 ? 2.147 2.226 -6.308 1.00 96.75 85 TRP A N 1
ATOM 627 C CA . TRP A 1 85 ? 2.935 2.377 -5.084 1.00 96.75 85 TRP A CA 1
ATOM 628 C C . TRP A 1 85 ? 2.293 3.376 -4.106 1.00 96.75 85 TRP A C 1
ATOM 630 O O . TRP A 1 85 ? 2.110 3.053 -2.930 1.00 96.75 85 TRP A O 1
ATOM 640 N N . VAL A 1 86 ? 1.855 4.544 -4.597 1.00 96.25 86 VAL A N 1
ATOM 641 C CA . VAL A 1 86 ? 1.117 5.536 -3.795 1.00 96.25 86 VAL A CA 1
ATOM 642 C C . VAL A 1 86 ? -0.187 4.940 -3.259 1.00 96.25 86 VAL A C 1
ATOM 644 O O . VAL A 1 86 ? -0.530 5.167 -2.101 1.00 96.25 86 VAL A O 1
ATOM 647 N N . GLY A 1 87 ? -0.895 4.132 -4.053 1.00 96.56 87 GLY A N 1
ATOM 648 C CA . GLY A 1 87 ? -2.101 3.423 -3.616 1.00 96.56 87 GLY A CA 1
ATOM 649 C C . GLY A 1 87 ? -1.854 2.511 -2.409 1.00 96.56 87 GLY A C 1
ATOM 650 O O . GLY A 1 87 ? -2.611 2.554 -1.433 1.00 96.56 87 GLY A O 1
ATOM 651 N N . LEU A 1 88 ? -0.757 1.743 -2.418 1.00 96.94 88 LEU A N 1
ATOM 652 C CA . LEU A 1 88 ? -0.360 0.929 -1.262 1.00 96.94 88 LEU A CA 1
ATOM 653 C C . LEU A 1 88 ? 0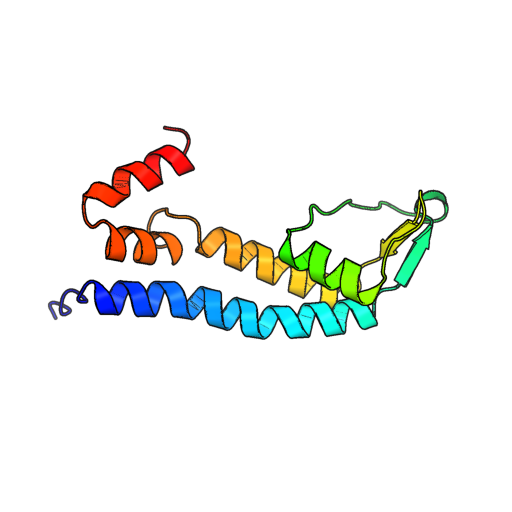.018 1.793 -0.062 1.00 96.94 88 LEU A C 1
ATOM 655 O O . LEU A 1 88 ? -0.352 1.462 1.063 1.00 96.94 88 LEU A O 1
ATOM 659 N N . PHE A 1 89 ? 0.717 2.902 -0.295 1.00 95.50 89 PHE A N 1
ATOM 660 C CA . PHE A 1 89 ? 1.104 3.827 0.762 1.00 95.50 89 PHE A CA 1
ATOM 661 C C . PHE A 1 89 ? -0.117 4.444 1.458 1.00 95.50 89 PHE A C 1
ATOM 663 O O . PHE A 1 89 ? -0.233 4.369 2.679 1.00 95.50 89 PHE A O 1
ATOM 670 N N . VAL A 1 90 ? -1.078 4.972 0.694 1.00 95.25 90 VAL A N 1
ATOM 671 C CA . VAL A 1 90 ? -2.331 5.529 1.232 1.00 95.25 90 VAL A CA 1
ATOM 672 C C . VAL A 1 90 ? -3.137 4.459 1.966 1.00 95.25 90 VAL A C 1
ATOM 674 O O . VAL A 1 90 ? -3.666 4.718 3.045 1.00 95.25 90 VAL A O 1
ATOM 677 N N . THR A 1 91 ? -3.185 3.238 1.433 1.00 95.31 91 THR A N 1
ATOM 678 C CA . THR A 1 91 ? -3.848 2.115 2.106 1.00 95.31 91 THR A CA 1
ATOM 679 C C . THR A 1 91 ? -3.188 1.798 3.449 1.00 95.31 91 THR A C 1
ATOM 681 O O . THR A 1 91 ? -3.883 1.623 4.448 1.00 95.31 91 THR A O 1
ATOM 684 N N . ALA A 1 92 ? -1.853 1.765 3.502 1.00 94.44 92 ALA A N 1
ATOM 685 C CA . ALA A 1 92 ? -1.112 1.530 4.737 1.00 94.44 92 ALA A CA 1
ATOM 686 C C . ALA A 1 92 ? -1.356 2.640 5.770 1.00 94.44 92 ALA A C 1
ATOM 688 O O . ALA A 1 92 ? -1.570 2.337 6.942 1.00 94.44 92 ALA A O 1
ATOM 689 N N . LEU A 1 93 ? -1.401 3.906 5.336 1.00 94.12 93 LEU A N 1
ATOM 690 C CA . LEU A 1 93 ? -1.772 5.025 6.203 1.00 94.12 93 LEU A CA 1
ATOM 691 C C . LEU A 1 93 ? -3.193 4.865 6.747 1.00 94.12 93 LEU A C 1
ATOM 693 O O . LEU A 1 93 ? -3.393 4.994 7.950 1.00 94.12 93 LEU A O 1
ATOM 697 N N . ASN A 1 94 ? -4.166 4.514 5.901 1.00 94.00 94 ASN A N 1
ATOM 698 C CA . ASN A 1 94 ? -5.550 4.297 6.332 1.00 94.00 94 ASN A CA 1
ATOM 699 C C . ASN A 1 94 ? -5.694 3.120 7.304 1.00 94.00 94 ASN A C 1
ATOM 701 O O . ASN A 1 94 ? -6.606 3.117 8.123 1.00 94.00 94 ASN A O 1
ATOM 705 N N . LEU A 1 95 ? -4.788 2.144 7.264 1.00 94.69 95 LEU A N 1
ATOM 706 C CA . LEU A 1 95 ? -4.766 1.015 8.193 1.00 94.69 95 LEU A CA 1
ATOM 707 C C . LEU A 1 95 ? -4.077 1.317 9.530 1.00 94.69 95 LEU A C 1
ATOM 709 O O . LEU A 1 95 ? -4.092 0.459 10.416 1.00 94.69 95 LEU A O 1
ATOM 713 N N . LEU A 1 96 ? -3.513 2.514 9.724 1.00 95.06 96 LEU A N 1
ATOM 714 C CA . LEU A 1 96 ? -2.971 2.895 11.024 1.00 95.06 96 LEU A CA 1
ATOM 715 C C . LEU A 1 96 ? -4.088 2.916 12.081 1.00 95.06 96 LEU A C 1
ATOM 717 O O . LEU A 1 96 ? -5.174 3.454 11.839 1.00 95.06 96 LEU A O 1
ATOM 721 N N . PRO A 1 97 ? -3.844 2.365 13.281 1.00 92.69 97 PRO A N 1
ATOM 722 C CA . PRO A 1 97 ? -4.846 2.290 14.332 1.00 92.69 97 PRO A CA 1
ATOM 723 C C . PRO A 1 97 ? -4.928 3.625 15.080 1.00 92.69 97 PRO A C 1
ATOM 725 O O . PRO A 1 97 ? -4.577 3.709 16.251 1.00 92.69 97 PRO A O 1
ATOM 728 N N . ILE A 1 98 ? -5.331 4.697 14.393 1.00 90.81 98 ILE A N 1
ATOM 729 C CA . ILE A 1 98 ? -5.385 6.055 14.946 1.00 90.81 98 ILE A CA 1
ATOM 730 C C . ILE A 1 98 ? -6.652 6.768 14.464 1.00 90.81 98 ILE A C 1
ATOM 732 O O . ILE A 1 98 ? -6.961 6.806 13.275 1.00 90.81 98 ILE A O 1
ATOM 736 N N . GLY A 1 99 ? -7.357 7.413 15.397 1.00 86.50 99 GLY A N 1
ATOM 737 C CA . GLY A 1 99 ? -8.411 8.376 15.074 1.00 86.50 99 GLY A CA 1
ATOM 738 C C . GLY A 1 99 ? -9.562 7.787 14.252 1.00 86.50 99 GLY A C 1
ATOM 739 O O . GLY A 1 99 ? -10.131 6.764 14.630 1.00 86.50 99 GLY A O 1
ATOM 740 N N . GLN A 1 100 ? -9.918 8.487 13.168 1.00 87.25 100 GLN A N 1
ATOM 741 C CA . GLN A 1 100 ? -10.998 8.132 12.232 1.00 87.25 100 GLN A CA 1
ATOM 742 C C . GLN A 1 100 ? -10.509 7.357 11.002 1.00 87.25 100 GLN A C 1
ATOM 744 O O . GLN A 1 100 ? -11.279 7.159 10.064 1.00 87.25 100 GLN A O 1
ATOM 749 N N . LEU A 1 101 ? -9.238 6.951 10.984 1.00 93.06 101 LEU A N 1
ATOM 750 C CA . LEU A 1 101 ? -8.725 6.093 9.927 1.00 93.06 101 LEU A CA 1
ATOM 751 C C . LEU A 1 101 ? -9.426 4.732 9.984 1.00 93.06 101 LEU A C 1
ATOM 753 O O . LEU A 1 101 ? -9.912 4.301 11.037 1.00 93.06 101 LEU A O 1
ATOM 757 N N . ASP A 1 102 ? -9.440 4.042 8.852 1.00 94.38 102 ASP A N 1
ATOM 758 C CA . ASP A 1 102 ? -10.047 2.723 8.706 1.00 94.38 102 ASP A CA 1
ATOM 759 C C . ASP A 1 102 ? -9.500 1.727 9.748 1.00 94.38 102 ASP A C 1
ATOM 761 O O . ASP A 1 102 ? -10.269 1.053 10.437 1.00 94.38 102 ASP A O 1
ATOM 765 N N . GLY A 1 103 ? -8.185 1.729 9.991 1.00 93.00 103 GLY A N 1
ATOM 766 C CA . GLY A 1 103 ? -7.529 0.938 11.036 1.00 93.00 103 GLY A CA 1
ATOM 767 C C . GLY A 1 103 ? -7.971 1.295 12.459 1.00 93.00 103 GLY A C 1
ATOM 768 O O . GLY A 1 103 ? -8.052 0.420 13.325 1.00 93.00 103 GLY A O 1
ATOM 769 N N . GLY A 1 104 ? -8.330 2.558 12.706 1.00 92.81 104 GLY A N 1
ATOM 770 C CA . GLY A 1 104 ? -8.937 3.009 13.958 1.00 92.81 104 GLY A CA 1
ATOM 771 C C . GLY A 1 104 ? -10.322 2.394 14.177 1.00 92.81 104 GLY A C 1
ATOM 772 O O . GLY A 1 104 ? -10.597 1.860 15.255 1.00 92.81 104 GLY A O 1
ATOM 773 N N . HIS A 1 105 ? -11.170 2.378 13.142 1.00 91.62 105 HIS A N 1
ATOM 774 C CA . HIS A 1 105 ? -12.469 1.697 13.187 1.00 91.62 105 HIS A CA 1
ATOM 775 C C . HIS A 1 105 ? -12.313 0.189 13.408 1.00 91.62 105 HIS A C 1
ATOM 777 O O . HIS A 1 105 ? -13.001 -0.371 14.267 1.00 91.62 105 HIS A O 1
ATOM 783 N N . VAL A 1 106 ? -11.371 -0.458 12.713 1.00 92.94 106 VAL A N 1
ATOM 784 C CA . VAL A 1 106 ? -11.080 -1.890 12.878 1.00 92.94 106 VAL A CA 1
ATOM 785 C C . VAL A 1 106 ? -10.636 -2.190 14.309 1.00 92.94 106 VAL A C 1
ATOM 787 O O . VAL A 1 106 ? -11.265 -2.998 14.992 1.00 92.94 106 VAL A O 1
ATOM 790 N N . ILE A 1 107 ? -9.617 -1.507 14.827 1.00 93.38 107 ILE A N 1
ATOM 791 C CA . ILE A 1 107 ? -9.107 -1.782 16.176 1.00 93.38 107 ILE A CA 1
ATOM 792 C C . ILE A 1 107 ? -10.132 -1.430 17.260 1.00 93.38 107 ILE A C 1
ATOM 794 O O . ILE A 1 107 ? -10.299 -2.194 18.214 1.00 93.38 107 ILE A O 1
ATOM 798 N N . TYR A 1 108 ? -10.885 -0.337 17.118 1.00 91.50 108 TYR A N 1
ATOM 799 C CA . TYR A 1 108 ? -11.977 -0.031 18.044 1.00 91.50 108 TYR A CA 1
ATOM 800 C C . TYR A 1 108 ? -13.087 -1.087 17.989 1.00 91.50 108 TYR A C 1
ATOM 802 O O . TYR A 1 108 ? -13.600 -1.513 19.026 1.00 91.50 108 TYR A O 1
ATOM 810 N N . SER A 1 109 ? -13.443 -1.567 16.799 1.00 90.56 109 SER A N 1
ATOM 811 C CA . SER A 1 109 ? -14.450 -2.616 16.659 1.00 90.56 109 SER A CA 1
ATOM 812 C C . SER A 1 109 ? -14.020 -3.927 17.323 1.00 90.56 109 SER A C 1
ATOM 814 O O . SER A 1 109 ? -14.878 -4.602 17.887 1.00 90.56 109 SER A O 1
ATOM 816 N N . LEU A 1 110 ? -12.719 -4.243 17.370 1.00 90.44 110 LEU A N 1
ATOM 817 C CA . LEU A 1 110 ? -12.160 -5.452 17.990 1.00 90.44 110 LEU A CA 1
ATOM 818 C C . LEU A 1 110 ? -11.943 -5.321 19.506 1.00 90.44 110 LEU A C 1
ATOM 820 O O . LEU A 1 110 ? -12.296 -6.233 20.255 1.00 90.44 110 LEU A O 1
ATOM 824 N N . PHE A 1 111 ? -11.457 -4.171 19.981 1.00 90.12 111 PHE A N 1
ATOM 825 C CA . PHE A 1 111 ? -11.015 -3.991 21.374 1.00 90.12 111 PHE A CA 1
ATOM 826 C C . PHE A 1 111 ? -11.843 -2.983 22.188 1.00 90.12 111 PHE A C 1
ATOM 828 O O . PHE A 1 111 ? -11.644 -2.837 23.397 1.00 90.12 111 PHE A O 1
ATOM 835 N N . GLY A 1 112 ? -12.800 -2.292 21.567 1.00 86.50 112 GLY A N 1
ATOM 836 C CA . GLY A 1 112 ? -13.646 -1.297 22.223 1.00 86.50 112 GLY A CA 1
ATOM 837 C C . GLY A 1 112 ? -12.815 -0.211 22.907 1.00 86.50 112 GLY A C 1
ATOM 838 O O . GLY A 1 112 ? -11.898 0.351 22.320 1.00 86.50 112 GLY A O 1
ATOM 839 N N . LYS A 1 113 ? -13.101 0.067 24.185 1.00 82.75 113 LYS A N 1
ATOM 840 C CA . LYS A 1 113 ? -12.398 1.102 24.970 1.00 82.75 113 LYS A CA 1
ATOM 841 C C . LYS A 1 113 ? -10.897 0.829 25.162 1.00 82.75 113 LYS A C 1
ATOM 843 O O . LYS A 1 113 ? -10.158 1.773 25.436 1.00 82.75 113 LYS A O 1
ATOM 848 N N . ASN A 1 114 ? -10.453 -0.419 24.991 1.00 86.56 114 ASN A N 1
ATOM 849 C CA . ASN A 1 114 ? -9.048 -0.810 25.126 1.00 86.56 114 ASN A CA 1
ATOM 850 C C . ASN A 1 114 ? -8.221 -0.499 23.863 1.00 86.56 114 ASN A C 1
ATOM 852 O O . ASN A 1 114 ? -7.001 -0.636 23.894 1.00 86.56 114 ASN A O 1
ATOM 856 N N . SER A 1 115 ? -8.849 -0.020 22.778 1.00 86.44 115 SER A N 1
ATOM 857 C CA . SER A 1 115 ? -8.151 0.402 21.553 1.00 86.44 115 SER A CA 1
ATOM 858 C C . SER A 1 115 ? -7.112 1.500 21.785 1.00 86.44 115 SER A C 1
ATOM 860 O O . SER A 1 115 ? -6.147 1.593 21.033 1.00 86.44 115 SER A O 1
ATOM 862 N N . LYS A 1 116 ? -7.268 2.298 22.852 1.00 84.25 116 LYS A N 1
ATOM 863 C CA . LYS A 1 116 ? -6.343 3.382 23.213 1.00 84.25 116 LYS A CA 1
ATOM 864 C C . LYS A 1 116 ? -4.894 2.914 23.343 1.00 84.25 116 LYS A C 1
ATOM 866 O O . LYS A 1 116 ? -3.996 3.670 23.006 1.00 84.25 116 LYS A O 1
ATOM 871 N N . ILE A 1 117 ? -4.668 1.673 23.777 1.00 87.00 117 ILE A N 1
ATOM 872 C CA . ILE A 1 117 ? -3.318 1.106 23.903 1.00 87.00 117 ILE A CA 1
ATOM 873 C C . ILE A 1 117 ? -2.640 1.032 22.531 1.00 87.00 117 ILE A C 1
ATOM 875 O O . ILE A 1 117 ? -1.507 1.476 22.382 1.00 87.00 117 ILE A O 1
ATOM 879 N N . ALA A 1 118 ? -3.349 0.540 21.512 1.00 86.56 118 ALA A N 1
ATOM 880 C CA . ALA A 1 118 ? -2.822 0.492 20.150 1.00 86.56 118 ALA A CA 1
ATOM 881 C C . ALA A 1 118 ? -2.539 1.900 19.598 1.00 86.56 118 ALA A C 1
ATOM 883 O O . ALA A 1 118 ? -1.578 2.087 18.854 1.00 86.56 118 ALA A O 1
ATOM 884 N N . TYR A 1 119 ? -3.342 2.892 19.996 1.00 87.94 119 TYR A N 1
ATOM 885 C CA . TYR A 1 119 ? -3.182 4.277 19.548 1.00 87.94 119 TYR A CA 1
ATOM 886 C C . TYR A 1 119 ? -1.893 4.874 20.125 1.00 87.94 119 TYR A C 1
ATOM 888 O O . TYR A 1 119 ? -1.115 5.472 19.387 1.00 87.94 119 TYR A O 1
ATOM 896 N N . TYR A 1 120 ? -1.647 4.669 21.424 1.00 88.25 120 TYR A N 1
ATOM 897 C CA . TYR A 1 120 ? -0.439 5.143 22.102 1.00 88.25 120 TYR A CA 1
ATOM 898 C C . TYR A 1 120 ? 0.825 4.481 21.552 1.00 88.25 120 TYR A C 1
ATOM 900 O O . TYR A 1 120 ? 1.732 5.191 21.130 1.00 88.25 120 TYR A O 1
ATOM 908 N N . ILE A 1 121 ? 0.822 3.150 21.404 1.00 89.00 121 ILE A N 1
ATOM 909 C CA . ILE A 1 121 ? 1.948 2.411 20.808 1.00 89.00 121 ILE A CA 1
ATOM 910 C C . ILE A 1 121 ? 2.281 2.945 19.409 1.00 89.00 121 ILE A C 1
ATOM 912 O O . ILE A 1 121 ? 3.447 3.158 19.094 1.00 89.00 121 ILE A O 1
ATOM 916 N N . THR A 1 122 ? 1.268 3.194 18.576 1.00 88.25 122 THR A N 1
ATOM 917 C CA . THR A 1 122 ? 1.484 3.682 17.203 1.00 88.25 122 THR A CA 1
ATOM 918 C C . THR A 1 122 ? 2.018 5.114 17.172 1.00 88.25 122 THR A C 1
ATOM 920 O O . THR A 1 122 ? 2.807 5.452 16.296 1.00 88.25 122 THR A O 1
ATOM 923 N N . LEU A 1 123 ? 1.617 5.957 18.128 1.00 88.75 123 LEU A N 1
ATOM 924 C CA . LEU A 1 123 ? 2.122 7.326 18.270 1.00 88.75 123 LEU A CA 1
ATOM 925 C C . LEU A 1 123 ? 3.463 7.410 19.021 1.00 88.75 123 LEU A C 1
ATOM 927 O O . LEU A 1 123 ? 4.054 8.486 19.064 1.00 88.75 123 LEU A O 1
ATOM 931 N N . GLY A 1 124 ? 3.939 6.305 19.601 1.00 86.31 124 GLY A N 1
ATOM 932 C CA . GLY A 1 124 ? 5.153 6.273 20.417 1.00 86.31 124 GLY A CA 1
ATOM 933 C C . GLY A 1 124 ? 5.008 6.962 21.780 1.00 86.31 124 GLY A C 1
ATOM 934 O O . GLY A 1 124 ? 5.995 7.487 22.292 1.00 86.31 124 GLY A O 1
ATOM 935 N N . LEU A 1 125 ? 3.789 6.993 22.332 1.00 82.75 125 LEU A N 1
ATOM 936 C CA . LEU A 1 1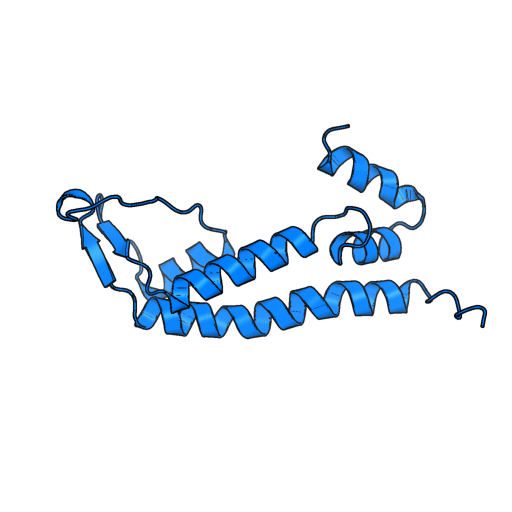25 ? 3.455 7.517 23.666 1.00 82.75 125 LEU A CA 1
ATOM 937 C C . LEU A 1 125 ? 3.319 6.376 24.679 1.00 82.75 125 LEU A C 1
ATOM 939 O O . LEU A 1 125 ? 3.699 6.598 25.849 1.00 82.75 125 LEU A O 1
#